Protein AF-A0A8T5T3G3-F1 (afdb_monomer_lite)

Structure (mmCIF, N/CA/C/O backbone):
data_AF-A0A8T5T3G3-F1
#
_entry.id   AF-A0A8T5T3G3-F1
#
loop_
_atom_site.group_PDB
_atom_site.id
_atom_site.type_symbol
_atom_site.label_atom_id
_atom_site.label_alt_id
_atom_site.label_comp_id
_atom_site.label_asym_id
_atom_site.label_entity_id
_atom_site.label_seq_id
_atom_site.pdbx_PDB_ins_code
_atom_site.Cartn_x
_atom_site.Cartn_y
_atom_site.Cartn_z
_atom_site.occupancy
_atom_site.B_iso_or_equiv
_atom_site.auth_seq_id
_atom_site.auth_comp_id
_atom_site.auth_asym_id
_atom_site.auth_atom_id
_atom_site.pdbx_PDB_model_num
ATOM 1 N N . MET A 1 1 ? 8.740 -32.863 -15.107 1.00 27.72 1 MET A N 1
ATOM 2 C CA . MET A 1 1 ? 9.993 -32.878 -15.888 1.00 27.72 1 MET A CA 1
ATOM 3 C C . MET A 1 1 ? 10.107 -31.528 -16.579 1.00 27.72 1 MET A C 1
ATOM 5 O O . MET A 1 1 ? 9.245 -31.203 -17.382 1.00 27.72 1 MET A O 1
ATOM 9 N N . LYS A 1 2 ? 11.051 -30.690 -16.133 1.00 41.94 2 LYS A N 1
ATOM 10 C CA . LYS A 1 2 ? 11.298 -29.350 -16.680 1.00 41.94 2 LYS A CA 1
ATOM 11 C C . LYS A 1 2 ? 11.949 -29.481 -18.049 1.00 41.94 2 LYS A C 1
ATOM 13 O O . LYS A 1 2 ? 12.984 -30.128 -18.131 1.00 41.94 2 LYS A O 1
ATOM 18 N N . ILE A 1 3 ? 11.413 -28.774 -19.035 1.00 35.56 3 ILE A N 1
ATOM 19 C CA . ILE A 1 3 ? 12.211 -28.171 -20.101 1.00 35.56 3 ILE A CA 1
ATOM 20 C C . ILE A 1 3 ? 11.572 -26.805 -20.356 1.00 35.56 3 ILE A C 1
ATOM 22 O O . ILE A 1 3 ? 10.644 -26.680 -21.148 1.00 35.56 3 ILE A O 1
ATOM 26 N N . GLU A 1 4 ? 12.002 -25.783 -19.614 1.00 40.69 4 GLU A N 1
ATOM 27 C CA . GLU A 1 4 ? 11.841 -24.427 -20.137 1.00 40.69 4 GLU A CA 1
ATOM 28 C C . GLU A 1 4 ? 12.887 -24.285 -21.249 1.00 40.69 4 GLU A C 1
ATOM 30 O O . GLU A 1 4 ? 14.063 -24.564 -20.997 1.00 40.69 4 GLU A O 1
ATOM 35 N N . PRO A 1 5 ? 12.471 -23.953 -22.482 1.00 44.88 5 PRO A N 1
ATOM 36 C CA . PRO A 1 5 ? 13.369 -23.910 -23.621 1.00 44.88 5 PRO A CA 1
ATOM 37 C C . PRO A 1 5 ? 14.422 -22.835 -23.374 1.00 44.88 5 PRO A C 1
ATOM 39 O O . PRO A 1 5 ? 14.121 -21.766 -22.840 1.00 44.88 5 PRO A O 1
ATOM 42 N N . GLU A 1 6 ? 15.650 -23.177 -23.741 1.00 38.94 6 GLU A N 1
ATOM 43 C CA . GLU A 1 6 ? 16.889 -22.424 -23.579 1.00 38.94 6 GLU A CA 1
ATOM 44 C C . GLU A 1 6 ? 16.716 -20.898 -23.487 1.00 38.94 6 GLU A C 1
ATOM 46 O O . GLU A 1 6 ? 16.028 -20.253 -24.287 1.00 38.94 6 GLU A O 1
ATOM 51 N N . LEU A 1 7 ? 17.391 -20.301 -22.499 1.00 41.53 7 LEU A N 1
ATOM 52 C CA . LEU A 1 7 ? 17.554 -18.856 -22.360 1.00 41.53 7 LEU A CA 1
ATOM 53 C C . LEU A 1 7 ? 18.080 -18.272 -23.680 1.00 41.53 7 LEU A C 1
ATOM 55 O O . LEU A 1 7 ? 19.276 -18.329 -23.947 1.00 41.53 7 LEU A O 1
ATOM 59 N N . LYS A 1 8 ? 17.182 -17.702 -24.497 1.00 49.00 8 LYS A N 1
ATOM 60 C CA . LYS A 1 8 ? 17.522 -17.057 -25.774 1.00 49.00 8 LYS A CA 1
ATOM 61 C C . LYS A 1 8 ? 18.578 -15.967 -25.554 1.00 49.00 8 LYS A C 1
ATOM 63 O O . LYS A 1 8 ? 18.255 -14.860 -25.111 1.00 49.00 8 LYS A O 1
ATOM 68 N N . TYR A 1 9 ? 19.828 -16.303 -25.866 1.00 48.22 9 TYR A N 1
ATOM 69 C CA . TYR A 1 9 ? 20.918 -15.372 -26.144 1.00 48.22 9 TYR A CA 1
ATOM 70 C C . TYR A 1 9 ? 20.351 -14.320 -27.117 1.00 48.22 9 TYR A C 1
ATOM 72 O O . TYR A 1 9 ? 19.690 -14.707 -28.075 1.00 48.22 9 TYR A O 1
ATOM 80 N N . MET A 1 10 ? 20.526 -13.018 -26.851 1.00 53.31 10 MET A N 1
ATOM 81 C CA . MET A 1 10 ? 19.977 -11.874 -27.624 1.00 53.31 10 MET A CA 1
ATOM 82 C C . MET A 1 10 ? 18.612 -11.280 -27.220 1.00 53.31 10 MET A C 1
ATOM 84 O O . MET A 1 10 ? 18.067 -10.452 -27.954 1.00 53.31 10 MET A O 1
ATOM 88 N N . LYS A 1 11 ? 18.044 -11.595 -26.046 1.00 60.16 11 LYS A N 1
ATOM 89 C CA . LYS A 1 11 ? 16.914 -10.782 -25.553 1.00 60.16 11 LYS A CA 1
ATOM 90 C C . LYS A 1 11 ? 17.367 -9.329 -25.307 1.00 60.16 11 LYS A C 1
ATOM 92 O O . LYS A 1 11 ? 18.377 -9.128 -24.633 1.00 60.16 11 LYS A O 1
ATOM 97 N N . PRO A 1 12 ? 16.621 -8.327 -25.804 1.00 60.09 12 PRO A N 1
ATOM 98 C CA . PRO A 1 12 ? 16.951 -6.927 -25.581 1.00 60.09 12 PRO A CA 1
ATOM 99 C C . PRO A 1 12 ? 16.893 -6.601 -24.087 1.00 60.09 12 PRO A C 1
ATOM 101 O O . PRO A 1 12 ? 15.940 -6.984 -23.398 1.00 60.09 12 PRO A O 1
ATOM 104 N N . ALA A 1 13 ? 17.895 -5.878 -23.595 1.00 67.00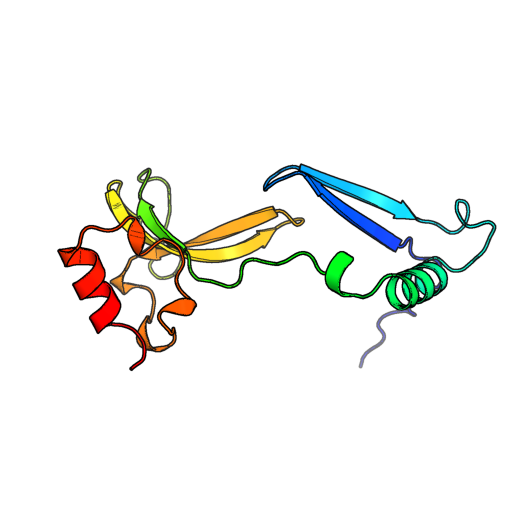 13 ALA A N 1
ATOM 105 C CA . ALA A 1 13 ? 17.847 -5.290 -22.265 1.00 67.00 13 ALA A CA 1
ATOM 106 C C . ALA A 1 13 ? 16.898 -4.080 -22.287 1.00 67.00 13 ALA A C 1
ATOM 108 O O . ALA A 1 13 ? 16.773 -3.394 -23.301 1.00 67.00 13 ALA A O 1
ATOM 109 N N . LYS A 1 14 ? 16.200 -3.818 -21.180 1.00 69.81 14 LYS A N 1
ATOM 110 C CA . LYS A 1 14 ? 15.358 -2.625 -21.031 1.00 69.81 14 LYS A CA 1
ATOM 111 C C . LYS A 1 14 ? 15.870 -1.799 -19.864 1.00 69.81 14 LYS A C 1
ATOM 113 O O . LYS A 1 14 ? 15.893 -2.292 -18.739 1.00 69.81 14 LYS A O 1
ATOM 118 N N . LEU A 1 15 ? 16.240 -0.553 -20.132 1.00 73.44 15 LEU A N 1
ATOM 119 C CA . LEU A 1 15 ? 16.424 0.462 -19.100 1.00 73.44 15 LEU A CA 1
ATOM 120 C C . LEU A 1 15 ? 15.109 1.211 -18.927 1.00 73.44 15 LEU A C 1
ATOM 122 O O . LEU A 1 15 ? 14.589 1.765 -19.890 1.00 73.44 15 LEU A O 1
ATOM 126 N N . ALA A 1 16 ? 14.573 1.200 -17.710 1.00 71.50 16 ALA A N 1
ATOM 127 C CA . ALA A 1 16 ? 13.394 1.971 -17.346 1.00 71.50 16 ALA A CA 1
ATOM 128 C C . ALA A 1 16 ? 13.830 3.269 -16.651 1.00 71.50 16 ALA A C 1
ATOM 130 O O . ALA A 1 16 ? 14.499 3.218 -15.618 1.00 71.50 16 ALA A O 1
ATOM 131 N N . PHE A 1 17 ? 13.443 4.415 -17.205 1.00 70.31 17 PHE A N 1
ATOM 132 C CA . PHE A 1 17 ? 13.625 5.733 -16.603 1.00 70.31 17 PHE A CA 1
ATOM 133 C C . PHE A 1 17 ? 12.297 6.188 -16.008 1.00 70.31 17 PHE A C 1
ATOM 135 O O . PHE A 1 17 ? 11.295 6.269 -16.717 1.00 70.31 17 PHE A O 1
ATOM 142 N N . PHE A 1 18 ? 12.291 6.473 -14.709 1.00 64.81 18 PHE A N 1
ATOM 143 C CA . PHE A 1 18 ? 11.101 6.903 -13.980 1.00 64.81 18 PHE A CA 1
ATOM 144 C C . PHE A 1 18 ? 11.084 8.431 -13.905 1.00 64.81 18 PHE A C 1
ATOM 146 O O . PHE A 1 18 ? 11.931 9.024 -13.235 1.00 64.81 18 PHE A O 1
ATOM 153 N N . VAL A 1 19 ? 10.128 9.067 -14.579 1.00 66.50 19 VAL A N 1
ATOM 154 C CA . VAL A 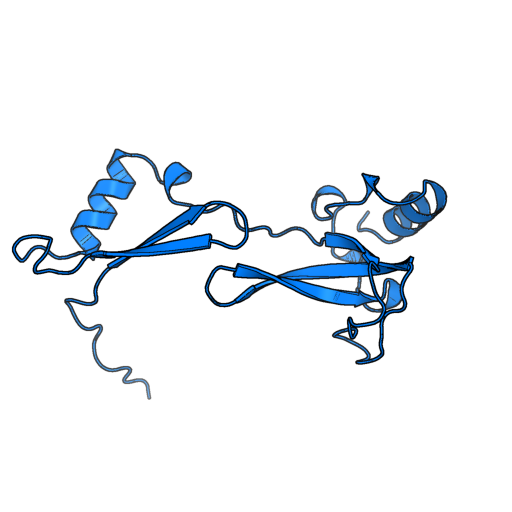1 19 ? 9.881 10.511 -14.490 1.00 66.50 19 VAL A CA 1
ATOM 155 C C . VAL A 1 19 ? 8.620 10.696 -13.643 1.00 66.50 19 VAL A C 1
ATOM 157 O O . VAL A 1 19 ? 7.495 10.707 -14.123 1.00 66.50 19 VAL A O 1
ATOM 160 N N . GLY A 1 20 ? 8.797 10.754 -12.323 1.00 61.03 20 GLY A N 1
ATOM 161 C CA . GLY A 1 20 ? 7.675 10.788 -11.379 1.00 61.03 20 GLY A CA 1
ATOM 162 C C . GLY A 1 20 ? 6.992 9.426 -11.178 1.00 61.03 20 GLY A C 1
ATOM 163 O O . GLY A 1 20 ? 7.597 8.373 -11.365 1.00 61.03 20 GLY A O 1
ATOM 164 N N . ASN A 1 21 ? 5.732 9.443 -10.727 1.00 53.72 21 ASN A N 1
ATOM 165 C CA . ASN A 1 21 ? 5.008 8.229 -10.310 1.00 53.72 21 ASN A CA 1
ATOM 166 C C . ASN A 1 21 ? 4.283 7.500 -11.456 1.00 53.72 21 ASN A C 1
ATOM 168 O O . ASN A 1 21 ? 3.885 6.347 -11.278 1.00 53.72 21 ASN A O 1
ATOM 172 N N . TYR A 1 22 ? 4.075 8.169 -12.595 1.00 55.75 22 TYR A N 1
ATOM 173 C CA . TYR A 1 22 ? 3.234 7.670 -13.687 1.00 55.75 22 TYR A CA 1
ATOM 17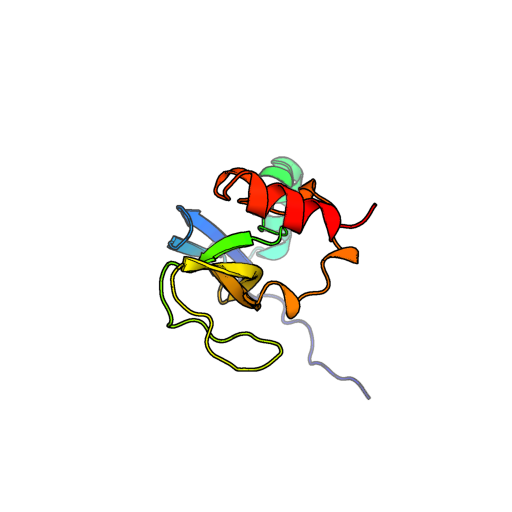4 C C . TYR A 1 22 ? 3.944 7.580 -15.038 1.00 55.75 22 TYR A C 1
ATOM 176 O O . TYR A 1 22 ? 3.480 6.807 -15.866 1.00 55.75 22 TYR A O 1
ATOM 184 N N . ASP A 1 23 ? 5.069 8.267 -15.252 1.00 66.75 23 ASP A N 1
ATOM 185 C CA . ASP A 1 23 ? 5.782 8.200 -16.528 1.00 66.75 23 ASP A CA 1
ATOM 186 C C . ASP A 1 23 ? 7.003 7.284 -16.404 1.00 66.75 23 ASP A C 1
ATOM 188 O O . ASP A 1 23 ? 7.937 7.544 -15.639 1.00 66.75 23 ASP A O 1
ATOM 192 N N . VAL A 1 24 ? 6.985 6.182 -17.157 1.00 68.75 24 VAL A N 1
ATOM 193 C CA . VAL A 1 24 ? 8.101 5.236 -17.256 1.00 68.75 24 VAL A CA 1
ATOM 194 C C . VAL A 1 24 ? 8.512 5.128 -18.717 1.00 68.75 24 VAL A C 1
ATOM 196 O O . VAL A 1 24 ? 7.728 4.699 -19.560 1.00 68.75 24 VAL A O 1
ATOM 199 N N . PHE A 1 25 ? 9.754 5.496 -19.018 1.00 73.62 25 PHE A N 1
ATOM 200 C CA . PHE A 1 25 ? 10.327 5.361 -20.353 1.00 73.62 25 PHE A CA 1
ATOM 201 C C . PHE A 1 25 ? 11.191 4.111 -20.413 1.00 73.62 25 PHE A C 1
ATOM 203 O O . PHE A 1 25 ? 12.155 3.990 -19.661 1.00 73.62 25 PHE A O 1
ATOM 210 N N . HIS A 1 26 ? 10.886 3.193 -21.328 1.00 75.00 26 HIS A N 1
ATOM 211 C CA . HIS A 1 26 ? 11.717 2.014 -21.557 1.00 75.00 26 HIS A CA 1
ATOM 212 C C . HIS A 1 26 ? 12.625 2.239 -22.765 1.00 75.00 26 HIS A C 1
ATOM 214 O O . HIS A 1 26 ? 12.183 2.143 -23.909 1.00 75.00 26 HIS A O 1
ATOM 220 N N . LEU A 1 27 ? 13.913 2.471 -22.522 1.00 78.81 27 LEU A N 1
ATOM 221 C CA . LEU A 1 27 ? 14.926 2.367 -23.564 1.00 78.81 27 LEU A CA 1
ATOM 222 C C . LEU A 1 27 ? 15.238 0.890 -23.789 1.00 78.81 27 LEU A C 1
ATOM 224 O O . LEU A 1 27 ? 15.760 0.198 -22.910 1.00 78.81 27 LEU A O 1
ATOM 228 N N . LYS A 1 28 ? 14.898 0.406 -24.979 1.00 77.06 28 LYS A N 1
ATOM 229 C CA . LYS A 1 28 ? 15.244 -0.937 -25.428 1.00 77.06 28 LYS A CA 1
ATOM 230 C C . LYS A 1 28 ? 16.667 -0.908 -25.985 1.00 77.06 28 LYS A C 1
ATOM 232 O O . LYS A 1 28 ? 16.930 -0.182 -26.933 1.00 77.06 28 LYS A O 1
ATOM 237 N N . ILE A 1 29 ? 17.554 -1.703 -25.400 1.00 77.69 29 ILE A N 1
ATOM 238 C CA . ILE A 1 29 ? 18.917 -1.913 -25.881 1.00 77.69 29 ILE A CA 1
ATOM 239 C C . ILE A 1 29 ? 18.981 -3.302 -26.501 1.00 77.69 29 ILE A C 1
ATOM 241 O O . ILE A 1 29 ? 18.842 -4.315 -25.808 1.00 77.69 29 ILE A O 1
ATOM 245 N N . ASP A 1 30 ? 19.164 -3.345 -27.811 1.00 77.75 30 ASP A N 1
ATOM 246 C CA . ASP A 1 30 ? 19.366 -4.568 -28.573 1.00 77.75 30 ASP A CA 1
ATOM 247 C C . ASP A 1 30 ? 20.801 -4.665 -29.098 1.00 77.75 30 ASP A C 1
ATOM 249 O O . ASP A 1 30 ? 21.667 -3.839 -28.815 1.00 77.75 30 ASP A O 1
ATOM 253 N N . VAL A 1 31 ? 21.064 -5.766 -29.790 1.00 77.69 31 VAL A N 1
ATOM 254 C CA . VAL A 1 31 ? 22.379 -6.089 -30.340 1.00 77.69 31 VAL A CA 1
ATOM 255 C C . VAL A 1 31 ? 22.787 -5.156 -31.473 1.00 77.69 31 VAL A C 1
ATOM 257 O O . VAL A 1 31 ? 23.978 -4.897 -31.630 1.00 77.69 31 VAL A O 1
ATOM 260 N N . ASP A 1 32 ? 21.820 -4.624 -32.218 1.00 78.94 32 ASP A N 1
ATOM 261 C CA . ASP A 1 32 ? 22.067 -3.758 -33.365 1.00 78.94 32 ASP A CA 1
ATOM 262 C C . ASP A 1 32 ? 22.590 -2.408 -32.866 1.00 78.94 32 ASP A C 1
ATOM 264 O O . ASP A 1 32 ? 23.624 -1.927 -33.330 1.00 78.94 32 ASP A O 1
ATOM 268 N N . LEU A 1 33 ? 21.969 -1.870 -31.807 1.00 76.88 33 LEU A N 1
ATOM 269 C CA . LEU A 1 33 ? 22.442 -0.684 -31.083 1.00 76.88 33 LEU A CA 1
ATOM 270 C C . LEU A 1 33 ? 23.842 -0.850 -30.476 1.00 76.88 33 LEU A C 1
ATOM 272 O O . LEU A 1 33 ? 24.542 0.139 -30.261 1.00 76.88 33 LEU A O 1
ATOM 276 N N . LEU A 1 34 ? 24.253 -2.082 -30.175 1.00 80.12 34 LEU A N 1
ATOM 277 C CA . LEU A 1 34 ? 25.528 -2.378 -29.522 1.00 80.12 34 LEU A CA 1
ATOM 278 C C . LEU A 1 34 ? 26.604 -2.918 -30.474 1.00 80.12 34 LEU A C 1
ATOM 280 O O . LEU A 1 34 ? 27.653 -3.372 -30.005 1.00 80.12 34 LEU A O 1
ATOM 284 N N . GLY A 1 35 ? 26.367 -2.886 -31.789 1.00 79.81 35 GLY A N 1
ATOM 285 C CA . GLY A 1 35 ? 27.321 -3.376 -32.786 1.00 79.81 35 GLY A CA 1
ATOM 286 C C . GLY A 1 35 ? 27.638 -4.866 -32.621 1.00 79.81 35 GLY A C 1
ATOM 287 O O . GLY A 1 35 ? 28.799 -5.263 -32.676 1.00 79.81 35 GLY A O 1
ATOM 288 N N . GLY A 1 36 ? 26.618 -5.680 -32.335 1.00 78.75 36 GLY A N 1
ATOM 289 C CA . GLY A 1 36 ? 26.731 -7.130 -32.155 1.00 78.75 36 GLY A CA 1
ATOM 290 C C . GLY A 1 36 ? 27.127 -7.583 -30.746 1.00 78.75 36 GLY A C 1
ATOM 291 O O . GLY A 1 36 ? 27.201 -8.785 -30.493 1.00 78.75 36 GLY A O 1
ATOM 292 N N . LYS A 1 37 ? 27.361 -6.660 -29.803 1.00 80.50 37 LYS A N 1
ATOM 293 C CA . LYS A 1 37 ? 27.678 -7.018 -28.411 1.00 80.50 37 LYS A CA 1
ATOM 294 C C . LYS A 1 37 ? 26.431 -7.456 -27.644 1.00 80.50 37 LYS A C 1
ATOM 296 O O . LYS A 1 37 ? 25.328 -6.966 -27.879 1.00 80.50 37 LYS A O 1
ATOM 301 N N . ASN A 1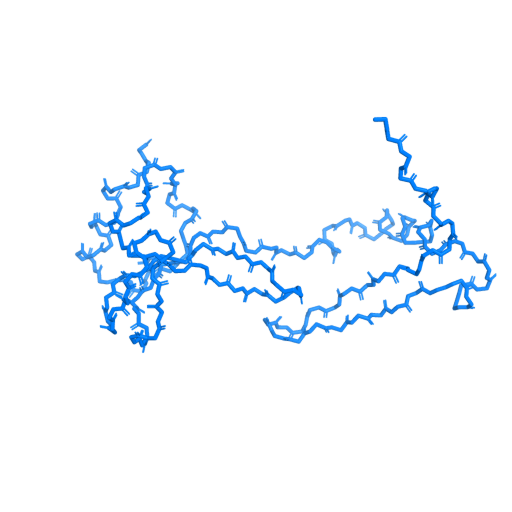 38 ? 26.620 -8.351 -26.674 1.00 80.69 38 ASN A N 1
ATOM 302 C CA . ASN A 1 38 ? 25.539 -8.849 -25.830 1.00 80.69 38 ASN A CA 1
ATOM 303 C C . ASN A 1 38 ? 25.000 -7.733 -24.905 1.00 80.69 38 ASN A C 1
ATOM 305 O O . ASN A 1 38 ? 25.752 -7.231 -24.063 1.00 80.69 38 ASN A O 1
ATOM 309 N N . PRO A 1 39 ? 23.700 -7.375 -24.986 1.00 80.00 39 PRO A N 1
ATOM 310 C CA . PRO A 1 39 ? 23.132 -6.296 -24.183 1.00 80.00 39 PRO A CA 1
ATOM 311 C C . PRO A 1 39 ? 23.260 -6.491 -22.679 1.00 80.00 39 PRO A C 1
ATOM 313 O O . PRO A 1 39 ? 23.444 -5.518 -21.954 1.00 80.00 39 PRO A O 1
ATOM 316 N N . LYS A 1 40 ? 23.195 -7.737 -22.200 1.00 78.19 40 LYS A N 1
ATOM 317 C CA . LYS A 1 40 ? 23.294 -8.039 -20.772 1.00 78.19 40 LYS A CA 1
ATOM 318 C C . LYS A 1 40 ? 24.697 -7.760 -20.236 1.00 78.19 40 LYS A C 1
ATOM 320 O O . LYS A 1 40 ? 24.834 -7.125 -19.199 1.00 78.19 40 LYS A O 1
ATOM 325 N N . GLU A 1 41 ? 25.722 -8.194 -20.963 1.00 81.12 41 GLU A N 1
ATOM 326 C CA . GLU A 1 41 ? 27.121 -8.031 -20.550 1.00 81.12 41 GLU A CA 1
ATOM 327 C C . GLU A 1 41 ? 27.525 -6.557 -20.507 1.00 81.12 41 GLU A C 1
ATOM 329 O O . GLU A 1 41 ? 28.154 -6.109 -19.548 1.00 81.12 41 GLU A O 1
ATOM 334 N N . VAL A 1 42 ? 27.100 -5.781 -21.509 1.00 80.38 42 VAL A N 1
ATOM 335 C CA . VAL A 1 42 ? 27.330 -4.331 -21.543 1.00 80.38 42 VAL A CA 1
ATOM 336 C C . VAL 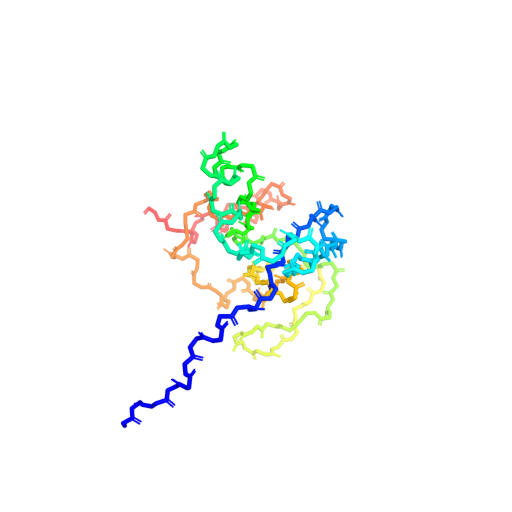A 1 42 ? 26.640 -3.642 -20.363 1.00 80.38 42 VAL A C 1
ATOM 338 O O . VAL A 1 42 ? 27.264 -2.819 -19.690 1.00 80.38 42 VAL A O 1
ATOM 341 N N . LEU A 1 43 ? 25.388 -4.011 -20.060 1.00 77.25 43 LEU A N 1
ATOM 342 C CA . LEU A 1 43 ? 24.667 -3.484 -18.897 1.00 77.25 43 LEU A CA 1
ATOM 343 C C . LEU A 1 43 ? 25.377 -3.827 -17.582 1.00 77.25 43 LEU A C 1
ATOM 345 O O . LEU A 1 43 ? 25.512 -2.968 -16.714 1.00 77.25 43 LEU A O 1
ATOM 349 N N . ASP A 1 44 ? 25.841 -5.068 -17.435 1.00 77.94 44 ASP A N 1
ATOM 350 C CA . ASP A 1 44 ? 26.494 -5.549 -16.217 1.00 77.94 44 ASP A CA 1
ATOM 351 C C . ASP A 1 44 ? 27.812 -4.803 -15.951 1.00 77.94 44 ASP A C 1
ATOM 353 O O . ASP A 1 44 ? 28.108 -4.461 -14.802 1.00 77.94 44 ASP A O 1
ATOM 357 N N . ILE A 1 45 ? 28.588 -4.500 -16.997 1.00 82.00 45 ILE A N 1
ATOM 358 C CA . ILE A 1 45 ? 29.800 -3.669 -16.899 1.00 82.00 45 ILE A CA 1
ATOM 359 C C . ILE A 1 45 ? 29.433 -2.239 -16.488 1.00 82.00 45 ILE A C 1
ATOM 361 O O . ILE A 1 45 ? 30.037 -1.681 -15.572 1.00 82.00 45 ILE A O 1
ATOM 365 N N . PHE A 1 46 ? 28.415 -1.656 -17.124 1.00 77.50 46 PHE A N 1
ATOM 366 C CA . PHE A 1 46 ? 27.967 -0.294 -16.836 1.00 77.50 46 PHE A CA 1
ATOM 367 C C . PHE A 1 46 ? 27.496 -0.138 -15.380 1.00 77.50 46 PHE A C 1
ATOM 369 O O . PHE A 1 46 ? 27.925 0.778 -14.677 1.00 77.50 46 PHE A O 1
ATOM 376 N N . ILE A 1 47 ? 26.696 -1.091 -14.889 1.00 76.06 47 ILE A N 1
ATOM 377 C CA . ILE A 1 47 ? 26.204 -1.130 -13.504 1.00 76.06 47 ILE A CA 1
ATOM 378 C C . ILE A 1 47 ? 27.358 -1.295 -12.503 1.00 76.06 47 ILE A C 1
ATOM 380 O O . ILE A 1 47 ? 27.331 -0.679 -11.435 1.00 76.06 47 ILE A O 1
ATOM 384 N N . LYS A 1 48 ? 28.374 -2.110 -12.824 1.00 78.50 48 LYS A N 1
ATOM 385 C CA . LYS A 1 48 ? 29.567 -2.276 -11.975 1.00 78.50 48 LYS A CA 1
ATOM 386 C C . LYS A 1 48 ? 30.383 -0.986 -11.863 1.00 78.50 48 LYS A C 1
ATOM 388 O O . LYS A 1 48 ? 30.861 -0.693 -10.773 1.00 78.50 48 LYS A O 1
ATOM 393 N N . ASN A 1 49 ? 30.504 -0.221 -12.948 1.00 76.81 49 ASN A N 1
ATOM 394 C CA . ASN A 1 49 ? 31.347 0.977 -12.998 1.00 76.81 49 ASN A CA 1
ATOM 395 C C . ASN A 1 49 ? 30.695 2.223 -12.377 1.00 76.81 49 ASN A C 1
ATOM 397 O O . ASN A 1 49 ? 31.393 3.040 -11.789 1.00 76.81 49 ASN A O 1
ATOM 401 N N . ILE A 1 50 ? 29.374 2.381 -12.502 1.00 71.06 50 ILE A N 1
ATOM 402 C CA . ILE A 1 50 ? 28.646 3.574 -12.021 1.00 71.06 50 ILE A CA 1
ATOM 403 C C . ILE A 1 50 ? 28.059 3.365 -10.612 1.00 71.06 50 ILE A C 1
ATOM 405 O O . ILE A 1 50 ? 27.759 4.324 -9.906 1.00 71.06 50 ILE A O 1
ATOM 409 N N . GLY A 1 51 ? 27.951 2.109 -10.168 1.00 63.94 51 GLY A N 1
ATOM 410 C CA . GLY A 1 51 ? 27.410 1.738 -8.865 1.00 63.94 51 GLY A CA 1
ATOM 411 C C . GLY A 1 51 ? 25.915 1.412 -8.923 1.00 63.94 51 GLY A C 1
ATOM 412 O O . GLY A 1 51 ? 25.105 2.134 -9.502 1.00 63.94 51 GLY A O 1
ATOM 413 N N . LYS A 1 52 ? 25.524 0.301 -8.284 1.00 60.81 52 LYS A N 1
ATOM 414 C CA . LYS A 1 52 ? 24.149 -0.238 -8.315 1.00 60.81 52 LYS A CA 1
ATOM 415 C C . LYS A 1 52 ? 23.077 0.723 -7.787 1.00 60.81 52 LYS A C 1
ATOM 417 O O . LYS A 1 52 ? 21.937 0.627 -8.230 1.00 60.81 52 LYS A O 1
ATOM 422 N N . SER A 1 53 ? 23.427 1.625 -6.869 1.00 57.66 53 SER A N 1
ATOM 423 C CA . SER A 1 53 ? 22.477 2.528 -6.203 1.00 57.66 53 SER A CA 1
ATOM 424 C C . SER A 1 53 ? 21.757 3.472 -7.169 1.00 57.66 53 SER A C 1
ATOM 426 O O . SER A 1 53 ? 20.590 3.781 -6.943 1.00 57.66 53 SER A O 1
ATOM 428 N N . LEU A 1 54 ? 22.416 3.874 -8.262 1.00 57.97 54 LEU A N 1
ATOM 429 C CA . LEU A 1 54 ? 21.852 4.735 -9.309 1.00 57.97 54 LEU A CA 1
ATOM 430 C C . LEU A 1 54 ? 20.832 4.014 -10.208 1.00 57.97 54 LEU A C 1
ATOM 432 O O . LEU A 1 54 ? 19.994 4.671 -10.818 1.00 57.97 54 LEU A O 1
ATOM 436 N N . PHE A 1 55 ? 20.866 2.677 -10.267 1.00 57.09 55 PHE A N 1
ATOM 437 C CA . PHE A 1 55 ? 19.992 1.866 -11.132 1.00 57.09 55 PHE A CA 1
ATOM 438 C C . PHE A 1 55 ? 18.915 1.085 -10.373 1.00 57.09 55 PHE A C 1
ATOM 440 O O . PHE A 1 55 ? 17.967 0.584 -10.978 1.00 57.09 55 PHE A O 1
ATOM 447 N N . THR A 1 56 ? 19.020 0.967 -9.050 1.00 58.28 56 THR A N 1
ATOM 448 C CA . THR A 1 56 ? 17.944 0.419 -8.222 1.00 58.28 56 THR A CA 1
ATOM 449 C C . THR A 1 56 ? 16.875 1.481 -8.002 1.00 58.28 56 THR A C 1
ATOM 451 O O . THR A 1 56 ? 17.019 2.343 -7.138 1.00 58.28 56 THR A O 1
ATOM 454 N N . SER A 1 57 ? 15.778 1.414 -8.762 1.00 62.12 57 SER A N 1
ATOM 455 C CA . SER A 1 57 ? 14.583 2.202 -8.458 1.00 62.12 57 SER A CA 1
ATOM 456 C C . SER A 1 57 ? 14.116 1.882 -7.036 1.00 62.12 57 SER A C 1
ATOM 458 O O . SER A 1 57 ? 13.878 0.722 -6.686 1.00 62.12 57 SER A O 1
ATOM 460 N N . LYS A 1 58 ? 14.024 2.914 -6.188 1.00 68.50 58 LYS A N 1
ATOM 461 C CA . LYS A 1 58 ? 13.522 2.794 -4.815 1.00 68.50 58 LYS A CA 1
ATOM 462 C C . LYS A 1 58 ? 12.040 2.426 -4.883 1.00 68.50 58 LYS A C 1
ATOM 464 O O . LYS A 1 58 ? 11.183 3.294 -5.018 1.00 68.50 58 LYS A O 1
ATOM 469 N N . ARG A 1 59 ? 11.744 1.126 -4.856 1.00 81.06 59 ARG A N 1
ATOM 470 C CA . ARG A 1 59 ? 10.368 0.630 -4.806 1.00 81.06 59 ARG A CA 1
ATOM 471 C C . ARG A 1 59 ? 9.789 0.923 -3.426 1.00 81.06 59 ARG A C 1
ATOM 473 O O . ARG A 1 59 ? 10.430 0.630 -2.420 1.00 81.06 59 ARG A O 1
ATOM 480 N N . GLU A 1 60 ? 8.592 1.499 -3.383 1.00 88.75 60 GLU A N 1
ATOM 481 C CA . GLU A 1 60 ? 7.853 1.689 -2.141 1.00 88.75 60 GLU A CA 1
ATOM 482 C C . GLU A 1 60 ? 7.458 0.315 -1.603 1.00 88.75 60 GLU A C 1
ATOM 484 O O . GLU A 1 60 ? 6.826 -0.494 -2.289 1.00 88.75 60 GLU A O 1
ATOM 489 N N . ASN A 1 61 ? 7.882 0.053 -0.376 1.00 88.94 61 ASN A N 1
ATOM 490 C CA . ASN A 1 61 ? 7.655 -1.191 0.343 1.00 88.94 61 ASN A CA 1
ATOM 491 C C . ASN A 1 61 ? 6.821 -0.974 1.613 1.00 88.94 61 ASN A C 1
ATOM 493 O O . ASN A 1 61 ? 6.394 -1.953 2.223 1.00 88.94 61 ASN A O 1
ATOM 497 N N . ARG A 1 62 ? 6.562 0.280 1.999 1.00 94.31 62 ARG A N 1
ATOM 498 C CA . ARG A 1 62 ? 5.764 0.627 3.174 1.00 94.31 62 ARG A CA 1
ATOM 499 C C . ARG A 1 62 ? 4.276 0.556 2.869 1.00 94.31 62 ARG A C 1
ATOM 501 O O . ARG A 1 62 ? 3.823 0.886 1.770 1.00 94.31 62 ARG A O 1
ATOM 508 N N . LEU A 1 63 ? 3.498 0.165 3.872 1.00 95.50 63 LEU A N 1
ATOM 509 C CA . LEU A 1 63 ? 2.050 0.295 3.834 1.00 95.50 63 LEU A CA 1
ATOM 510 C C . LEU A 1 63 ? 1.679 1.771 3.831 1.00 95.50 63 LEU A C 1
ATOM 512 O O . LEU A 1 63 ? 2.095 2.537 4.696 1.00 95.50 63 LEU A O 1
ATOM 516 N N . LYS A 1 64 ? 0.840 2.166 2.884 1.00 96.56 64 LYS A N 1
ATOM 517 C CA . LYS A 1 64 ? 0.266 3.504 2.878 1.00 96.56 64 LYS A CA 1
ATOM 518 C C . LYS A 1 64 ? -0.941 3.549 3.808 1.00 96.56 64 LYS A C 1
ATOM 520 O O . LYS A 1 64 ? -1.821 2.705 3.677 1.00 96.56 64 LYS A O 1
ATOM 525 N N . ILE A 1 65 ? -1.029 4.542 4.682 1.00 96.88 65 ILE A N 1
ATOM 526 C CA . ILE A 1 65 ? -2.217 4.814 5.494 1.00 96.88 65 ILE A CA 1
ATOM 527 C C . ILE A 1 65 ? -2.751 6.211 5.178 1.00 96.88 65 ILE A C 1
ATOM 529 O O . ILE A 1 65 ? -1.991 7.166 5.057 1.00 96.88 65 ILE A O 1
ATOM 533 N N . GLU A 1 66 ? -4.059 6.320 4.962 1.00 97.31 66 GLU A N 1
ATOM 534 C CA . GLU A 1 66 ? -4.733 7.595 4.700 1.00 97.31 66 GLU A CA 1
ATOM 535 C C . GLU A 1 66 ? -6.233 7.487 4.996 1.00 97.31 66 GLU A C 1
ATOM 537 O O . GLU A 1 66 ? -6.796 6.387 5.029 1.00 97.31 66 GLU A O 1
ATOM 542 N N . TYR A 1 67 ? -6.898 8.635 5.129 1.00 97.88 67 TYR A N 1
ATOM 543 C CA . TYR A 1 67 ? -8.345 8.704 4.961 1.00 97.88 67 TYR A CA 1
ATOM 544 C C . TYR A 1 67 ? -8.707 8.472 3.490 1.00 97.88 67 TYR A C 1
ATOM 546 O O . TYR A 1 67 ? -8.058 8.970 2.561 1.00 97.88 67 TYR A O 1
ATOM 554 N N . ALA A 1 68 ? -9.742 7.676 3.255 1.00 97.19 68 ALA A N 1
ATOM 555 C CA . ALA A 1 68 ? -10.185 7.330 1.922 1.00 97.19 68 ALA A CA 1
ATOM 556 C C . ALA A 1 68 ? -10.711 8.568 1.183 1.00 97.19 68 ALA A C 1
ATOM 558 O O . ALA A 1 68 ? -11.779 9.089 1.482 1.00 97.19 68 ALA A O 1
ATOM 559 N N . ARG A 1 69 ? -10.007 8.988 0.128 1.00 96.25 69 ARG A N 1
ATOM 560 C CA . ARG A 1 69 ? -10.409 10.150 -0.693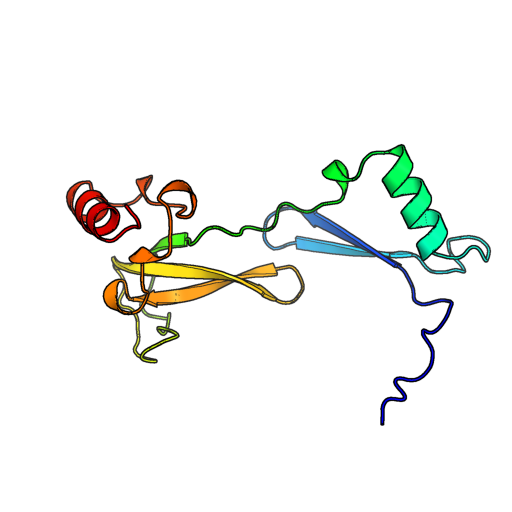 1.00 96.25 69 ARG A CA 1
ATOM 561 C C . ARG A 1 69 ? -11.750 9.967 -1.423 1.00 96.25 69 ARG A C 1
ATOM 563 O O . ARG A 1 69 ? -12.348 10.934 -1.885 1.00 96.25 69 ARG A O 1
ATOM 570 N N . SER A 1 70 ? -12.195 8.721 -1.602 1.00 96.69 70 SER A N 1
ATOM 571 C CA . SER A 1 70 ? -13.479 8.365 -2.220 1.00 96.69 70 SER A CA 1
ATOM 572 C C . SER A 1 70 ? -13.932 6.965 -1.798 1.00 96.69 70 SER A C 1
ATOM 574 O O . SER A 1 70 ? -13.096 6.142 -1.424 1.00 96.69 70 SER A O 1
ATOM 576 N N . GLY A 1 71 ? -15.227 6.681 -1.976 1.00 95.75 71 GLY A N 1
ATOM 577 C CA . GLY A 1 71 ? -15.859 5.383 -1.707 1.00 95.75 71 GLY A CA 1
ATOM 578 C C . GLY A 1 71 ? -15.628 4.281 -2.755 1.00 95.75 71 GLY A C 1
ATOM 579 O O . GLY A 1 71 ? -16.255 3.229 -2.698 1.00 95.75 71 GLY A O 1
ATOM 580 N N . ARG A 1 72 ? -14.783 4.514 -3.774 1.00 95.38 72 ARG A N 1
ATOM 581 C CA . ARG A 1 72 ? -14.638 3.593 -4.926 1.00 95.38 72 ARG A CA 1
ATOM 582 C C . ARG A 1 72 ? -13.734 2.389 -4.650 1.00 95.38 72 ARG A C 1
ATOM 584 O O . ARG A 1 72 ? -13.693 1.455 -5.447 1.00 95.38 72 ARG A O 1
ATOM 591 N N . ALA A 1 73 ? -12.947 2.430 -3.575 1.00 96.81 73 ALA A N 1
ATOM 592 C CA . ALA A 1 73 ? -12.026 1.350 -3.246 1.00 96.81 73 ALA A CA 1
ATOM 593 C C . ALA A 1 73 ? -12.786 0.174 -2.620 1.00 96.81 73 ALA A C 1
ATOM 595 O O . ALA A 1 73 ? -13.620 0.375 -1.744 1.00 96.81 73 ALA A O 1
ATOM 596 N N . LYS A 1 74 ? -12.457 -1.053 -3.034 1.00 97.62 74 LYS A N 1
ATOM 597 C CA . LYS A 1 74 ? -12.926 -2.283 -2.383 1.00 97.62 74 LYS A CA 1
ATOM 598 C C . LYS A 1 74 ? -11.800 -2.906 -1.573 1.00 97.62 74 LYS A C 1
ATOM 600 O O . LYS A 1 74 ? -10.677 -3.028 -2.072 1.00 97.62 74 LYS A O 1
ATOM 605 N N . CYS A 1 75 ? -12.113 -3.309 -0.349 1.00 98.31 75 CYS A N 1
ATOM 606 C CA . CYS A 1 75 ? -11.191 -4.008 0.527 1.00 98.31 75 CYS A CA 1
ATOM 607 C C . CYS A 1 75 ? -10.822 -5.370 -0.059 1.00 98.31 75 CYS A C 1
ATOM 609 O O . CYS A 1 75 ? -11.692 -6.155 -0.419 1.00 98.31 75 CYS A O 1
ATOM 611 N N . LYS A 1 76 ? -9.527 -5.684 -0.128 1.00 97.38 76 LYS A N 1
ATOM 612 C CA . LYS A 1 76 ? -9.047 -6.949 -0.705 1.00 97.38 76 LYS A CA 1
ATOM 613 C C . LYS A 1 76 ? -9.184 -8.169 0.211 1.00 97.38 76 LYS A C 1
ATOM 615 O O . LYS A 1 76 ? -8.857 -9.263 -0.231 1.00 97.38 76 LYS A O 1
ATOM 620 N N . LYS A 1 77 ? -9.664 -8.000 1.450 1.00 97.69 77 LYS A N 1
ATOM 621 C CA . LYS A 1 77 ? -9.969 -9.115 2.364 1.00 97.69 77 LYS A CA 1
ATOM 622 C C . LYS A 1 77 ? -11.454 -9.470 2.384 1.00 97.69 77 LYS A C 1
ATOM 624 O O . LYS A 1 77 ? -11.787 -10.621 2.149 1.00 97.69 77 LYS A O 1
ATOM 629 N N . CYS A 1 78 ? -12.328 -8.503 2.673 1.00 97.69 78 CYS A N 1
ATOM 630 C CA . CYS A 1 78 ? -13.773 -8.742 2.784 1.00 97.69 78 CYS A CA 1
ATOM 631 C C . CYS A 1 78 ? -14.562 -8.422 1.503 1.00 97.69 78 CYS A C 1
ATOM 633 O O . CYS A 1 78 ? -15.748 -8.709 1.444 1.00 97.69 78 CYS A O 1
ATOM 635 N N . ASN A 1 79 ? -13.930 -7.840 0.475 1.00 97.12 79 ASN A N 1
ATOM 636 C CA . ASN A 1 79 ? -14.553 -7.416 -0.791 1.00 97.12 79 ASN A CA 1
ATOM 637 C C . ASN A 1 79 ? -15.630 -6.317 -0.693 1.00 97.12 79 ASN A C 1
ATOM 639 O O . ASN A 1 79 ? -16.174 -5.911 -1.724 1.00 97.12 79 ASN A O 1
ATOM 643 N N . GLU A 1 80 ? -15.877 -5.769 0.495 1.00 98.00 80 GLU A N 1
ATOM 644 C CA . GLU A 1 80 ? -16.770 -4.626 0.698 1.00 98.00 80 GLU A CA 1
ATOM 645 C C . GLU A 1 80 ? -16.113 -3.297 0.300 1.00 98.00 80 GLU A C 1
ATOM 647 O O . GLU A 1 80 ? -14.883 -3.163 0.242 1.00 98.00 80 GLU A O 1
ATOM 652 N N . THR A 1 81 ? -16.941 -2.294 0.011 1.00 97.81 81 THR A N 1
ATOM 653 C CA . THR A 1 81 ? -16.486 -0.931 -0.275 1.00 97.81 81 THR A CA 1
ATOM 654 C C . THR A 1 81 ? -15.903 -0.264 0.969 1.00 97.81 81 THR A C 1
ATOM 656 O O . THR A 1 81 ? -16.337 -0.497 2.093 1.00 97.81 81 THR A O 1
ATOM 659 N N . ILE A 1 82 ? -14.899 0.583 0.764 1.00 98.25 82 ILE A N 1
ATOM 660 C CA . ILE A 1 82 ? -14.314 1.424 1.805 1.00 98.25 82 ILE A CA 1
ATOM 661 C C . ILE A 1 82 ? -14.867 2.830 1.608 1.00 98.25 82 ILE A C 1
ATOM 663 O O . ILE A 1 82 ? -14.583 3.445 0.581 1.00 98.25 82 ILE A O 1
ATOM 667 N N . GLU A 1 83 ? -15.652 3.314 2.566 1.00 97.69 83 GLU A N 1
ATOM 668 C CA . GLU A 1 83 ? -16.315 4.618 2.499 1.00 97.69 83 GLU A CA 1
ATOM 669 C C . GLU A 1 83 ? -15.331 5.792 2.487 1.00 97.69 83 GLU A C 1
ATOM 671 O O . GLU A 1 83 ? -14.197 5.684 2.952 1.00 97.69 83 GLU A O 1
ATOM 676 N N . LYS A 1 84 ? -15.771 6.930 1.935 1.00 97.69 84 LYS A N 1
ATOM 677 C CA . LYS A 1 84 ? -14.993 8.176 1.936 1.00 97.69 84 LYS A CA 1
ATOM 678 C C . LYS A 1 84 ? -14.750 8.629 3.382 1.00 97.69 84 LYS A C 1
ATOM 680 O O . LYS A 1 84 ? -15.621 8.458 4.220 1.00 97.69 84 LYS A O 1
ATOM 685 N N . GLU A 1 85 ? -13.589 9.218 3.653 1.00 95.94 85 GLU A N 1
ATOM 686 C CA . GLU A 1 85 ? -13.140 9.675 4.979 1.00 95.94 85 GLU A CA 1
ATOM 687 C C . GLU A 1 85 ? -12.866 8.560 6.006 1.00 95.94 85 GLU A C 1
ATOM 689 O O . GLU A 1 85 ? -12.371 8.841 7.092 1.00 95.94 85 GLU A O 1
ATOM 694 N N . PHE A 1 86 ? -13.079 7.282 5.677 1.00 96.31 86 PHE A N 1
ATOM 695 C CA . PHE A 1 86 ? -12.665 6.178 6.548 1.00 96.31 86 PHE A CA 1
ATOM 696 C C . PHE A 1 86 ? -11.175 5.872 6.382 1.00 96.31 86 PHE A C 1
ATOM 698 O O . PHE A 1 86 ? -10.623 5.968 5.283 1.00 96.31 86 PHE A O 1
ATOM 705 N N . ILE A 1 87 ? -10.515 5.450 7.464 1.00 97.12 87 ILE A N 1
ATOM 706 C CA . ILE A 1 87 ? -9.109 5.030 7.412 1.00 97.12 87 ILE A CA 1
ATOM 707 C C . ILE A 1 87 ? -8.979 3.755 6.582 1.00 97.12 87 ILE A C 1
ATOM 709 O O . ILE A 1 87 ? -9.678 2.759 6.799 1.00 97.12 87 ILE A O 1
ATOM 713 N N . ARG A 1 88 ? -8.025 3.771 5.653 1.00 97.56 88 ARG A N 1
ATOM 714 C CA . ARG A 1 88 ? -7.671 2.619 4.828 1.00 97.56 88 ARG A CA 1
ATOM 715 C C . ARG A 1 88 ? -6.171 2.414 4.761 1.00 97.56 88 ARG A C 1
ATOM 717 O O . ARG A 1 88 ? -5.397 3.368 4.813 1.00 97.56 88 ARG A O 1
ATOM 724 N N . LEU A 1 89 ? -5.783 1.157 4.577 1.00 97.50 89 LEU A N 1
ATOM 725 C CA . LEU A 1 89 ? -4.394 0.754 4.412 1.00 97.50 89 LEU A CA 1
ATOM 726 C C . LEU A 1 89 ? -4.161 0.197 3.014 1.00 97.50 89 LEU A C 1
ATOM 728 O O . LEU A 1 89 ? -4.926 -0.631 2.528 1.00 97.50 89 LEU A O 1
ATOM 732 N N . GLY A 1 90 ? -3.118 0.683 2.356 1.00 97.25 90 GLY A N 1
ATOM 733 C CA . GLY A 1 90 ? -2.722 0.320 1.008 1.00 97.25 90 GLY A CA 1
ATOM 734 C C . GLY A 1 90 ? -1.435 -0.487 1.027 1.00 97.25 90 GLY A C 1
ATOM 735 O O . GLY A 1 90 ? -0.375 0.066 1.311 1.00 97.25 90 GLY A O 1
ATOM 736 N N . ALA A 1 91 ? -1.499 -1.768 0.664 1.00 96.00 91 ALA A N 1
ATOM 737 C CA . ALA A 1 91 ? -0.296 -2.548 0.393 1.00 96.00 91 ALA A CA 1
ATOM 738 C C . ALA A 1 91 ? 0.242 -2.198 -1.005 1.00 96.00 91 ALA A C 1
ATOM 740 O O . ALA A 1 91 ? -0.515 -2.350 -1.977 1.00 96.00 91 ALA A O 1
ATOM 741 N N . PRO A 1 92 ? 1.495 -1.718 -1.131 1.00 94.38 92 PRO A N 1
ATOM 742 C CA . PRO A 1 92 ? 2.052 -1.323 -2.415 1.00 94.38 92 PRO A CA 1
ATOM 743 C C . PRO A 1 92 ? 2.201 -2.545 -3.321 1.00 94.38 92 PRO A C 1
ATOM 745 O O . PRO A 1 92 ? 2.603 -3.630 -2.897 1.00 94.38 92 PRO A O 1
ATOM 748 N N . PHE A 1 93 ? 1.868 -2.376 -4.592 1.00 92.19 93 PHE A N 1
ATOM 749 C CA . PHE A 1 93 ? 2.175 -3.335 -5.639 1.00 92.19 93 PHE A CA 1
ATOM 750 C C . PHE A 1 93 ? 2.499 -2.587 -6.925 1.00 92.19 93 PHE A C 1
ATOM 752 O O . PHE A 1 93 ? 2.038 -1.469 -7.139 1.00 92.19 93 PHE A O 1
ATOM 759 N N . TYR A 1 94 ? 3.281 -3.223 -7.787 1.00 87.25 94 TYR A N 1
ATOM 760 C CA . TYR A 1 94 ? 3.673 -2.645 -9.061 1.00 87.25 94 TYR A CA 1
ATOM 761 C C . TYR A 1 94 ? 2.958 -3.373 -10.191 1.00 87.25 94 TYR A C 1
ATOM 763 O O . TYR A 1 94 ? 3.034 -4.600 -10.283 1.00 87.25 94 TYR A O 1
ATOM 771 N N . TYR A 1 95 ? 2.267 -2.622 -11.042 1.00 84.12 95 TYR A N 1
ATOM 772 C CA . TYR A 1 95 ? 1.687 -3.119 -12.284 1.00 84.12 95 TYR A CA 1
ATOM 773 C C . TYR A 1 95 ? 2.313 -2.356 -13.444 1.00 84.12 95 TYR A C 1
ATOM 775 O O . TYR A 1 95 ? 2.196 -1.137 -13.490 1.00 84.12 95 TYR A O 1
ATOM 783 N N . GLN A 1 96 ? 3.004 -3.065 -14.343 1.00 83.00 96 GLN A N 1
ATOM 784 C CA . GLN A 1 96 ? 3.746 -2.449 -15.455 1.00 83.00 96 GLN A CA 1
ATOM 785 C C . GLN A 1 96 ? 4.652 -1.292 -14.990 1.00 83.00 96 GLN A C 1
ATOM 787 O O . GLN A 1 96 ? 4.623 -0.207 -15.547 1.00 83.00 96 GLN A O 1
ATOM 792 N N . ASP A 1 97 ? 5.421 -1.517 -13.920 1.00 74.94 97 ASP A N 1
ATOM 793 C CA . ASP A 1 97 ? 6.300 -0.522 -13.282 1.00 74.94 97 ASP A CA 1
ATOM 794 C C . ASP A 1 97 ? 5.597 0.684 -12.619 1.00 74.94 97 ASP A C 1
ATOM 796 O O . ASP A 1 97 ? 6.257 1.473 -11.943 1.00 74.94 97 ASP A O 1
ATOM 800 N N . HIS A 1 98 ? 4.264 0.773 -12.666 1.00 80.31 98 HIS A N 1
ATOM 801 C CA . HIS A 1 98 ? 3.496 1.787 -11.941 1.00 80.31 98 HIS A CA 1
ATOM 802 C C . HIS A 1 98 ? 3.150 1.333 -10.524 1.00 80.31 98 HIS A C 1
ATOM 804 O O . HIS A 1 98 ? 2.621 0.236 -10.313 1.00 80.31 98 HIS A O 1
ATOM 810 N N . LEU A 1 99 ? 3.406 2.204 -9.544 1.00 88.06 99 LEU A N 1
ATOM 811 C CA . LEU A 1 99 ? 3.007 1.980 -8.159 1.00 88.06 99 LEU A CA 1
ATOM 812 C C . LEU A 1 99 ? 1.485 2.098 -8.024 1.00 88.06 99 LEU A C 1
ATOM 814 O O . LEU A 1 99 ? 0.871 3.096 -8.390 1.00 88.06 99 LEU A O 1
ATOM 818 N N . SER A 1 100 ? 0.874 1.075 -7.448 1.00 92.62 100 SER A N 1
ATOM 819 C CA . SER A 1 100 ? -0.538 1.023 -7.090 1.00 92.62 100 SER A CA 1
ATOM 820 C C . SER A 1 100 ? -0.702 0.417 -5.698 1.00 92.62 100 SER A C 1
ATOM 822 O O . SER A 1 100 ? 0.240 -0.127 -5.124 1.00 92.62 100 SER A O 1
ATOM 824 N N . PHE A 1 101 ? -1.905 0.506 -5.129 1.00 95.62 101 PHE A N 1
ATOM 825 C CA . PHE A 1 101 ? -2.172 0.024 -3.773 1.00 95.62 101 PHE A CA 1
ATOM 826 C C . PHE A 1 101 ? -3.358 -0.932 -3.728 1.00 95.62 101 PHE A C 1
ATOM 828 O O . PHE A 1 101 ? -4.426 -0.666 -4.285 1.00 95.62 101 PHE A O 1
ATOM 835 N N . ARG A 1 102 ? -3.177 -2.057 -3.035 1.00 96.62 102 ARG A N 1
ATOM 836 C CA . ARG A 1 102 ? -4.274 -2.936 -2.625 1.00 96.62 102 ARG A CA 1
ATOM 837 C C . ARG A 1 102 ? -4.829 -2.407 -1.318 1.00 96.62 102 ARG A C 1
ATOM 839 O O . ARG A 1 102 ? -4.127 -2.419 -0.314 1.00 96.62 102 ARG A O 1
ATOM 846 N N . TRP A 1 103 ? -6.063 -1.924 -1.358 1.00 97.81 103 TRP A N 1
ATOM 847 C CA . TRP A 1 103 ? -6.698 -1.295 -0.209 1.00 97.81 103 TRP A CA 1
ATOM 848 C C . TRP A 1 103 ? -7.345 -2.317 0.726 1.00 97.81 103 TRP A C 1
ATOM 850 O O . TRP A 1 103 ? -7.933 -3.303 0.279 1.00 97.81 103 TRP A O 1
ATOM 860 N N . PHE A 1 104 ? -7.270 -2.038 2.022 1.00 98.19 104 PHE A N 1
ATOM 861 C CA . PHE A 1 104 ? -7.862 -2.802 3.111 1.00 98.19 104 PHE A CA 1
ATOM 862 C C . PHE A 1 104 ? -8.511 -1.836 4.105 1.00 98.19 104 PHE A C 1
ATOM 864 O O . PHE A 1 104 ? -7.995 -0.737 4.327 1.00 98.19 104 PHE A O 1
ATOM 871 N N . HIS A 1 105 ? -9.617 -2.245 4.729 1.00 97.81 105 HIS A N 1
ATOM 872 C CA . HIS A 1 105 ? -10.096 -1.567 5.937 1.00 97.81 105 HIS A CA 1
ATOM 873 C C . HIS A 1 105 ? -9.075 -1.707 7.068 1.00 97.81 105 HIS A C 1
ATOM 875 O O . HIS A 1 105 ? -8.336 -2.693 7.120 1.00 97.81 105 HIS A O 1
ATOM 881 N N . GLU A 1 106 ? -9.114 -0.778 8.024 1.00 94.69 106 GLU A N 1
ATOM 882 C CA . GLU A 1 106 ? -8.304 -0.817 9.250 1.00 94.69 106 GLU A CA 1
ATOM 883 C C . GLU A 1 106 ? -8.348 -2.183 9.956 1.00 94.69 106 GLU A C 1
ATOM 885 O O . GLU A 1 106 ? -7.312 -2.721 10.327 1.00 94.69 106 GLU A O 1
ATOM 890 N N . ASN A 1 107 ? -9.537 -2.780 10.090 1.00 94.81 107 ASN A N 1
ATOM 891 C CA . ASN A 1 107 ? -9.725 -4.061 10.786 1.00 94.81 107 ASN A CA 1
ATOM 892 C C . ASN A 1 107 ? -9.513 -5.288 9.880 1.00 94.81 107 ASN A C 1
ATOM 894 O O . ASN A 1 107 ? -9.563 -6.433 10.332 1.00 94.81 107 ASN A O 1
ATOM 898 N N . CYS A 1 108 ? -9.300 -5.072 8.582 1.00 96.94 108 CYS A N 1
ATOM 899 C CA . CYS A 1 108 ? -9.081 -6.150 7.626 1.00 96.94 108 CYS A CA 1
ATOM 900 C C . CYS A 1 108 ? -7.601 -6.516 7.479 1.00 96.94 108 CYS A C 1
ATOM 902 O O . CYS A 1 108 ? -7.294 -7.603 6.998 1.00 96.94 108 CYS A O 1
ATOM 904 N N . ILE A 1 109 ? -6.676 -5.665 7.902 1.00 94.12 109 ILE A N 1
ATOM 905 C CA . ILE A 1 109 ? -5.245 -5.954 7.842 1.00 94.12 109 ILE A CA 1
ATOM 906 C C . ILE A 1 109 ? -4.702 -6.227 9.243 1.00 94.12 109 ILE A C 1
ATOM 908 O O . ILE A 1 109 ? -5.105 -5.595 10.215 1.00 94.12 109 ILE A O 1
ATOM 912 N N . ASP A 1 110 ? -3.803 -7.200 9.345 1.00 93.75 110 ASP A N 1
ATOM 913 C CA . ASP A 1 110 ? -3.149 -7.531 10.606 1.00 93.75 110 ASP A CA 1
ATOM 914 C C . ASP A 1 110 ? -1.934 -6.623 10.817 1.00 93.75 110 ASP A C 1
ATOM 916 O O . ASP A 1 110 ? -0.848 -6.876 10.293 1.00 93.75 110 ASP A O 1
ATOM 920 N N . LEU A 1 111 ? -2.152 -5.533 11.554 1.00 92.38 111 LEU A N 1
ATOM 921 C CA . LEU A 1 111 ? -1.141 -4.515 11.841 1.00 92.38 111 LEU A CA 1
ATOM 922 C C . LEU A 1 111 ? -0.039 -4.982 12.796 1.00 92.38 111 LEU A C 1
ATOM 924 O O . LEU A 1 111 ? 1.034 -4.384 12.809 1.00 92.38 111 LEU A O 1
ATOM 928 N N . THR A 1 112 ? -0.246 -6.083 13.520 1.00 92.06 112 THR A N 1
ATOM 929 C CA . THR A 1 112 ? 0.743 -6.621 14.470 1.00 92.06 112 THR A CA 1
ATOM 930 C C . THR A 1 112 ? 2.017 -7.129 13.790 1.00 92.06 112 THR A C 1
ATOM 932 O O . THR A 1 112 ? 3.025 -7.384 14.444 1.00 92.06 112 THR A O 1
ATOM 935 N N . LYS A 1 113 ? 1.980 -7.267 12.461 1.00 90.94 113 LYS A N 1
ATOM 936 C CA . LYS A 1 113 ? 3.100 -7.698 11.618 1.00 90.94 113 LYS A CA 1
ATOM 937 C C . LYS A 1 113 ? 3.981 -6.551 11.132 1.00 90.94 113 LYS A C 1
ATOM 939 O O . LYS A 1 113 ? 4.993 -6.822 10.491 1.00 90.94 113 LYS A O 1
ATOM 944 N N . TYR A 1 114 ? 3.589 -5.304 11.384 1.00 92.12 114 TYR A N 1
ATOM 945 C CA . TYR A 1 114 ? 4.238 -4.125 10.825 1.00 92.12 114 TYR A CA 1
ATOM 946 C C . TYR A 1 114 ? 4.793 -3.234 11.931 1.00 92.12 114 TYR A C 1
ATOM 948 O O . TYR A 1 114 ? 4.106 -2.936 12.911 1.00 92.12 114 TYR A O 1
ATOM 956 N N . ASP A 1 115 ? 6.029 -2.791 11.728 1.00 92.94 115 ASP A N 1
ATOM 957 C CA . ASP A 1 115 ? 6.680 -1.776 12.547 1.00 92.94 115 ASP A CA 1
ATOM 958 C C . ASP A 1 115 ? 6.232 -0.369 12.098 1.00 92.94 115 ASP A C 1
ATOM 960 O O . ASP A 1 115 ? 5.723 -0.175 10.989 1.00 92.94 115 ASP A O 1
ATOM 964 N N . LYS A 1 116 ? 6.391 0.642 12.957 1.00 90.75 116 LYS A N 1
ATOM 965 C CA . LYS A 1 116 ? 5.903 2.010 12.689 1.00 90.75 116 LYS A CA 1
ATOM 966 C C . LYS A 1 116 ? 6.544 2.656 11.457 1.00 90.75 116 LYS A C 1
ATOM 968 O O . LYS A 1 116 ? 5.874 3.383 10.728 1.00 90.75 116 LYS A O 1
ATOM 973 N N . ASP A 1 117 ? 7.817 2.384 11.211 1.00 91.25 117 ASP A N 1
ATOM 974 C CA . ASP A 1 117 ? 8.576 2.838 10.042 1.00 91.25 117 ASP A CA 1
ATOM 975 C C . ASP A 1 117 ? 8.116 2.174 8.732 1.00 91.25 117 ASP A C 1
ATOM 977 O O . ASP A 1 117 ? 8.309 2.736 7.649 1.00 91.25 117 ASP A O 1
ATOM 981 N N . MET A 1 118 ? 7.431 1.028 8.821 1.00 92.19 118 MET A N 1
ATOM 982 C CA . MET A 1 118 ? 6.795 0.369 7.680 1.00 92.19 118 MET A CA 1
ATOM 983 C C . MET A 1 118 ? 5.466 1.008 7.262 1.00 92.19 118 MET A C 1
ATOM 985 O O . MET A 1 118 ? 4.859 0.542 6.295 1.00 92.19 118 MET A O 1
ATOM 989 N N . LEU A 1 119 ? 5.000 2.057 7.948 1.00 93.62 119 LEU A N 1
ATOM 990 C CA . LEU A 1 119 ? 3.802 2.808 7.581 1.00 93.62 119 LEU A CA 1
ATOM 991 C C . LEU A 1 119 ? 4.173 4.205 7.068 1.00 93.62 119 LEU A C 1
ATOM 993 O O . LEU A 1 119 ? 4.890 4.964 7.713 1.00 93.62 119 LEU A O 1
ATOM 997 N N . ALA A 1 120 ? 3.634 4.569 5.909 1.00 94.75 120 ALA A N 1
ATOM 998 C CA . ALA A 1 120 ? 3.737 5.901 5.322 1.00 94.75 120 ALA A CA 1
ATOM 999 C C . ALA A 1 120 ? 2.379 6.616 5.405 1.00 94.75 120 ALA A C 1
ATOM 1001 O O . ALA A 1 120 ? 1.373 6.036 4.992 1.00 94.75 120 ALA A O 1
ATOM 1002 N N . GLY A 1 121 ? 2.340 7.868 5.880 1.00 93.25 121 GLY A N 1
ATOM 1003 C CA . GLY A 1 121 ? 1.110 8.670 5.961 1.00 93.25 121 GLY A CA 1
ATOM 1004 C C . GLY A 1 121 ? 0.461 8.749 7.348 1.00 93.25 121 GLY A C 1
ATOM 1005 O O . GLY A 1 121 ? -0.654 9.256 7.468 1.00 93.25 121 GLY A O 1
ATOM 1006 N N . LEU A 1 122 ? 1.128 8.274 8.408 1.00 92.38 122 LEU A N 1
ATOM 1007 C CA . LEU A 1 122 ? 0.626 8.386 9.790 1.00 92.38 122 LEU A CA 1
ATOM 1008 C C . LEU A 1 122 ? 0.461 9.845 10.239 1.00 92.38 122 LEU A C 1
ATOM 1010 O O . LEU A 1 122 ? -0.383 10.144 11.078 1.00 92.38 122 LEU A O 1
ATOM 1014 N N . GLU A 1 123 ? 1.262 10.745 9.678 1.00 91.94 123 GLU A N 1
ATOM 1015 C CA . GLU A 1 123 ? 1.249 12.187 9.913 1.00 91.94 123 GLU A CA 1
ATOM 1016 C C . GLU A 1 123 ? -0.019 12.890 9.412 1.00 91.94 123 GLU A C 1
ATOM 1018 O O . GLU A 1 123 ? -0.332 13.977 9.885 1.00 91.94 123 GLU A O 1
ATOM 1023 N N . VAL A 1 124 ? -0.758 12.272 8.485 1.00 92.44 124 VAL A N 1
ATOM 1024 C CA . VAL A 1 124 ? -2.003 12.825 7.924 1.00 92.44 124 VAL A CA 1
ATOM 1025 C C . VAL A 1 124 ? -3.208 12.532 8.826 1.00 92.44 124 VAL A C 1
ATOM 1027 O O . VAL A 1 124 ? -4.248 13.177 8.706 1.00 92.44 124 VAL A O 1
ATOM 1030 N N . LEU A 1 125 ? -3.097 11.549 9.723 1.00 94.62 125 LEU A N 1
ATOM 1031 C CA . LEU A 1 125 ? -4.189 11.151 10.607 1.00 94.62 125 LEU A CA 1
ATOM 1032 C C . LEU A 1 125 ? -4.352 12.113 11.787 1.00 94.62 125 LEU A C 1
ATOM 1034 O O . LEU A 1 125 ? -3.383 12.692 12.283 1.00 94.62 125 LEU A O 1
ATOM 1038 N N . SER A 1 126 ? -5.583 12.209 12.297 1.00 95.44 126 SER A N 1
ATOM 1039 C CA . SER A 1 126 ? -5.855 12.880 13.568 1.00 95.44 126 SER A CA 1
ATOM 1040 C C . SER A 1 126 ? -5.047 12.244 14.705 1.00 95.44 126 SER A C 1
ATOM 1042 O O . SER A 1 126 ? -4.722 11.054 14.673 1.00 95.44 126 SER A O 1
ATOM 1044 N N . GLU A 1 127 ? -4.736 13.007 15.754 1.00 95.44 127 GLU A N 1
ATOM 1045 C CA . GLU A 1 127 ? -3.927 12.483 16.859 1.00 95.44 127 GLU A CA 1
ATOM 1046 C C . GLU A 1 127 ? -4.588 11.282 17.559 1.00 95.44 127 GLU A C 1
ATOM 1048 O O . GLU A 1 127 ? -3.903 10.336 17.960 1.00 95.44 127 GLU A O 1
ATOM 1053 N N . ASN A 1 128 ? -5.919 11.292 17.662 1.00 95.44 128 ASN A N 1
ATOM 1054 C CA . ASN A 1 128 ? -6.682 10.193 18.244 1.00 95.44 128 ASN A CA 1
ATOM 1055 C C . ASN A 1 128 ? -6.588 8.922 17.384 1.00 95.44 128 ASN A C 1
ATOM 1057 O O . ASN A 1 128 ? -6.291 7.839 17.894 1.00 95.44 128 ASN A O 1
ATOM 1061 N N . ASP A 1 129 ? -6.770 9.059 16.068 1.00 95.62 129 ASP A N 1
ATOM 1062 C CA . ASP A 1 129 ? -6.668 7.936 15.135 1.00 95.62 129 ASP A CA 1
ATOM 1063 C C . ASP A 1 129 ? -5.241 7.396 15.053 1.00 95.62 129 ASP A C 1
ATOM 1065 O O . ASP A 1 129 ? -5.036 6.183 15.089 1.00 95.62 129 ASP A O 1
ATOM 1069 N N . ARG A 1 130 ? -4.235 8.275 15.033 1.00 94.81 130 ARG A N 1
ATOM 1070 C CA . ARG A 1 130 ? -2.825 7.876 15.050 1.00 94.81 130 ARG A CA 1
ATOM 1071 C C . ARG A 1 130 ? -2.509 7.029 16.281 1.00 94.81 130 ARG A C 1
ATOM 1073 O O . ARG A 1 130 ? -1.968 5.937 16.137 1.00 94.81 130 ARG A O 1
ATOM 1080 N N . LYS A 1 131 ? -2.924 7.469 17.476 1.00 94.12 131 LYS A N 1
ATOM 1081 C CA . LYS A 1 131 ? -2.757 6.698 18.723 1.00 94.12 131 LYS A CA 1
ATOM 1082 C C . LYS A 1 131 ? -3.497 5.357 18.674 1.00 94.12 131 LYS A C 1
ATOM 1084 O O . LYS A 1 131 ? -2.997 4.370 19.211 1.00 94.12 131 LYS A O 1
ATOM 1089 N N . ARG A 1 132 ? -4.677 5.294 18.041 1.00 94.19 132 ARG A N 1
ATOM 1090 C CA . ARG A 1 132 ? -5.426 4.038 17.847 1.00 94.19 132 ARG A CA 1
ATOM 1091 C C . ARG A 1 132 ? -4.661 3.055 16.961 1.00 94.19 132 ARG A C 1
ATOM 1093 O O . ARG A 1 132 ? -4.587 1.879 17.308 1.00 94.19 132 ARG A O 1
ATOM 1100 N N . ILE A 1 133 ? -4.089 3.529 15.856 1.00 93.81 133 ILE A N 1
ATOM 1101 C CA . ILE A 1 133 ? -3.309 2.705 14.925 1.00 93.81 133 ILE A CA 1
ATOM 1102 C C . ILE A 1 133 ? -1.995 2.251 15.562 1.00 93.81 133 ILE A C 1
ATOM 1104 O O . ILE A 1 133 ? -1.683 1.067 15.510 1.00 93.81 133 ILE A O 1
ATOM 1108 N N . GLU A 1 134 ? -1.264 3.148 16.225 1.00 92.69 134 GLU A N 1
ATOM 1109 C CA . GLU A 1 134 ? 0.012 2.824 16.877 1.00 92.69 134 GLU A CA 1
ATOM 1110 C C . GLU A 1 134 ? -0.134 1.727 17.940 1.00 92.69 134 GLU A C 1
ATOM 1112 O O . GLU A 1 134 ? 0.729 0.864 18.053 1.00 92.69 134 GLU A O 1
ATOM 1117 N N . LYS A 1 135 ? -1.262 1.687 18.660 1.00 93.38 135 LYS A N 1
ATOM 1118 C CA . LYS A 1 135 ? -1.570 0.609 19.617 1.00 93.38 135 LYS A CA 1
ATOM 1119 C C . LYS A 1 135 ? -1.734 -0.773 18.972 1.00 93.38 135 LYS A C 1
ATOM 1121 O O . LYS A 1 135 ? -1.609 -1.769 19.680 1.00 93.38 135 LYS A O 1
ATOM 1126 N N . LYS A 1 136 ? -2.063 -0.838 17.677 1.00 92.56 136 LYS A N 1
ATOM 1127 C CA . LYS A 1 136 ? -2.265 -2.084 16.916 1.00 92.56 136 LYS A CA 1
ATOM 1128 C C . LYS A 1 136 ? -0.993 -2.577 16.218 1.00 92.56 136 LYS A C 1
ATOM 1130 O O . LYS A 1 136 ? -1.002 -3.693 15.702 1.00 92.56 136 LYS A O 1
ATOM 1135 N N . LEU A 1 137 ? 0.050 -1.749 16.150 1.00 92.00 137 LEU A N 1
ATOM 1136 C CA . LEU A 1 137 ? 1.312 -2.107 15.508 1.00 92.00 137 LEU A CA 1
ATOM 1137 C C . LEU A 1 137 ? 2.088 -3.133 16.329 1.00 92.00 137 LEU A C 1
ATOM 1139 O O . LEU A 1 137 ? 1.792 -3.384 17.503 1.00 92.00 137 LEU A O 1
ATOM 1143 N N . LYS A 1 138 ? 3.094 -3.724 15.687 1.00 84.94 138 LYS A N 1
ATOM 1144 C CA . LYS A 1 138 ? 4.062 -4.572 16.369 1.00 84.94 138 LYS A CA 1
ATOM 1145 C C . LYS A 1 138 ? 4.740 -3.783 17.497 1.00 84.94 138 LYS A C 1
ATOM 1147 O O . LYS A 1 138 ? 5.112 -2.625 17.306 1.00 84.94 138 LYS A O 1
ATOM 1152 N N . LYS A 1 139 ? 4.835 -4.410 18.670 1.00 67.44 139 LYS A N 1
ATOM 1153 C CA . LYS A 1 139 ? 5.574 -3.888 19.826 1.00 67.44 139 LYS A CA 1
ATOM 1154 C C . LYS A 1 139 ? 7.029 -4.320 19.776 1.00 67.44 139 LYS A C 1
ATOM 1156 O O . LYS A 1 139 ? 7.269 -5.467 19.332 1.00 67.44 139 LYS A O 1
#

Foldseek 3Di:
DDDPDDDDQWDWDWQWDDPPQPDIDTDTHTCVNVVNDGNVVVVVVVCVVVDVVVRDDPAQQAKEKDFACAQPAAAPQPRHTDHGRAIWIFGWDADPNHTDTRIHHLVRDQQLVDDPVSYDPLVVDDPVVSVVSNVRHHD

Secondary structure (DSSP, 8-state):
--------TTPPEEEEEEETTTEEEEEEE-TTTTTT--HHHHHHHHHHHH-GGGTS-----SEEEEE-SSTT-B-TTT--B--TTSEEEEEEEEETTEEEEEEEEGGGS-GGG--GGGEE-GGGS-HHHHHHHHTTS--

pLDDT: mean 82.18, std 16.56, range [27.72, 98.31]

Sequence (139 aa):
MKIEPELKYMKPAKLAFFVGNYDVFHLKIDVDLLGGKNPKEVLDIFIKNIGKSLFTSKRENRLKIEYARSGRAKCKKCNETIEKEFIRLGAPFYYQDHLSFRWFHENCIDLTKYDKDMLAGLEVLSENDRKRIEKKLKK

Radius of gyration: 21.08 Å; chains: 1; bounding box: 48×46×53 Å